Protein AF-A0A9D0DIA7-F1 (afdb_monomer_lite)

Foldseek 3Di:
DDDPPPDDDDDDDDDDDDPPDPPPVDPDPLVVLVVLCVVCVVPLDLVSLVVSCVVCVPHPCVVVSVVSSVVSVVD

pLDDT: mean 73.75, std 16.81, range [43.44, 91.25]

Secondary structure (DSSP, 8-state):
-----------------------------HHHHHHHHHHHHH---HHHHHHHHHH-TT-TTHHHHHHHHHHHHT-

Structure (mmCIF, N/CA/C/O backbone):
data_AF-A0A9D0DIA7-F1
#
_entry.id   AF-A0A9D0DIA7-F1
#
loop_
_atom_site.group_PDB
_atom_site.id
_atom_site.type_symbol
_ato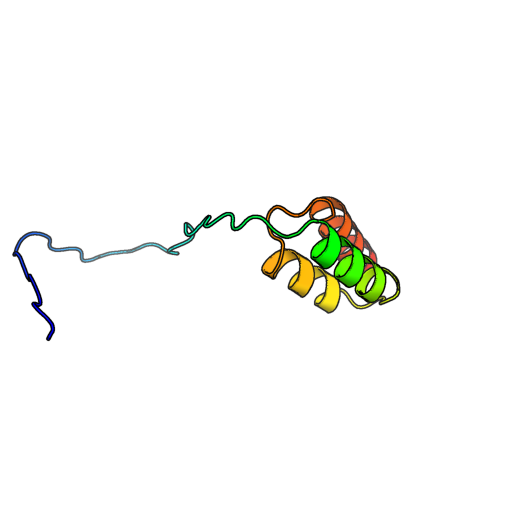m_site.label_atom_id
_atom_site.label_alt_id
_atom_site.label_comp_id
_atom_site.label_asym_id
_atom_site.label_entity_id
_atom_site.label_seq_id
_atom_site.pdbx_PDB_ins_code
_atom_site.Cartn_x
_atom_site.Cartn_y
_atom_site.Cartn_z
_atom_site.occupancy
_atom_site.B_iso_or_equiv
_atom_site.auth_seq_id
_atom_site.auth_comp_id
_atom_site.auth_asym_id
_atom_site.auth_atom_id
_atom_site.pdbx_PDB_model_num
ATOM 1 N N . MET A 1 1 ? 2.258 19.278 -36.275 1.00 43.44 1 MET A N 1
ATOM 2 C CA . MET A 1 1 ? 1.306 20.367 -36.580 1.00 43.44 1 MET A CA 1
ATOM 3 C C . MET A 1 1 ? -0.067 19.724 -36.554 1.00 43.44 1 MET A C 1
ATOM 5 O O . MET A 1 1 ? -0.235 18.706 -37.209 1.00 43.44 1 MET A O 1
ATOM 9 N N . GLY A 1 2 ? -0.927 20.151 -35.629 1.00 49.91 2 GLY A N 1
ATOM 10 C CA . GLY A 1 2 ? -2.134 19.418 -35.247 1.00 49.91 2 GLY A CA 1
ATOM 11 C C . GLY A 1 2 ? -3.239 19.504 -36.293 1.00 49.91 2 GLY A C 1
ATOM 12 O O . GLY A 1 2 ? -3.575 20.594 -36.745 1.00 49.91 2 GLY A O 1
ATOM 13 N N . ASN A 1 3 ? -3.832 18.354 -36.609 1.00 63.72 3 ASN A N 1
ATOM 14 C CA . ASN A 1 3 ? -5.063 18.270 -37.379 1.00 63.72 3 ASN A CA 1
ATOM 15 C C . ASN A 1 3 ? -6.182 17.853 -36.427 1.00 63.72 3 ASN A C 1
ATOM 17 O O . ASN A 1 3 ? -6.325 16.681 -36.080 1.00 63.72 3 ASN A O 1
ATOM 21 N N . PHE A 1 4 ? -6.950 18.845 -35.987 1.00 56.50 4 PHE A N 1
ATOM 22 C CA . PHE A 1 4 ? -8.184 18.658 -35.240 1.00 56.50 4 PHE A CA 1
ATOM 23 C C . PHE A 1 4 ? -9.254 18.139 -36.206 1.00 56.50 4 PHE A C 1
ATOM 25 O O . PHE A 1 4 ? -9.910 18.913 -36.898 1.00 56.50 4 PHE A O 1
ATOM 32 N N . TYR A 1 5 ? -9.401 16.817 -36.280 1.00 54.81 5 TYR A N 1
ATOM 33 C CA . TYR A 1 5 ? -10.551 16.179 -36.914 1.00 54.81 5 TYR A CA 1
ATOM 34 C C . TYR A 1 5 ? -11.754 16.306 -35.975 1.00 54.81 5 TYR A C 1
ATOM 36 O O . TYR A 1 5 ? -12.013 15.424 -35.159 1.00 54.81 5 TYR A O 1
ATOM 44 N N . PHE A 1 6 ? -12.473 17.425 -36.068 1.00 67.69 6 PHE A N 1
ATOM 45 C CA . PHE A 1 6 ? -13.836 17.502 -35.558 1.00 67.69 6 PHE A CA 1
ATOM 46 C C . PHE A 1 6 ? -14.757 16.970 -36.662 1.00 67.69 6 PHE A C 1
ATOM 48 O O . PHE A 1 6 ? -14.987 17.622 -37.678 1.00 67.69 6 PHE A O 1
ATOM 55 N N . LEU A 1 7 ? -15.209 15.728 -36.500 1.00 63.72 7 LEU A N 1
ATOM 56 C CA . LEU A 1 7 ? -16.281 15.162 -37.305 1.00 63.72 7 LEU A CA 1
ATOM 57 C C . LEU A 1 7 ? -17.532 15.144 -36.431 1.00 63.72 7 LEU A C 1
ATOM 59 O O . LEU A 1 7 ? -17.559 14.557 -35.352 1.00 63.72 7 LEU A O 1
ATOM 63 N N . GLU A 1 8 ? -18.518 15.889 -36.896 1.00 53.84 8 GLU A N 1
ATOM 64 C CA . GLU A 1 8 ? -19.830 16.093 -36.313 1.00 53.84 8 GLU A CA 1
ATOM 65 C C . GLU A 1 8 ? -20.587 14.784 -36.048 1.00 53.84 8 GLU A C 1
ATOM 67 O O . GLU A 1 8 ? -20.532 13.844 -36.841 1.00 53.84 8 GLU A O 1
ATOM 72 N N . GLY A 1 9 ? -21.336 14.761 -34.940 1.00 59.97 9 GLY A N 1
ATOM 73 C CA . GLY A 1 9 ? -22.338 13.736 -34.658 1.00 59.97 9 GLY A CA 1
ATOM 74 C C . GLY A 1 9 ? -22.227 13.106 -33.274 1.00 59.97 9 GLY A C 1
ATOM 75 O O . GLY A 1 9 ? -21.935 11.918 -33.182 1.00 59.97 9 GLY A O 1
ATOM 76 N N . GLN A 1 10 ? -22.488 13.876 -32.210 1.00 55.34 10 GLN A N 1
ATOM 77 C CA . GLN A 1 10 ? -23.214 13.387 -31.028 1.00 55.34 10 GLN A CA 1
ATOM 78 C C . GLN A 1 10 ? -23.463 14.510 -30.014 1.00 55.34 10 GLN A C 1
ATOM 80 O O . GLN A 1 10 ? -22.562 15.024 -29.359 1.00 55.34 10 GLN A O 1
ATOM 85 N N . SER A 1 11 ? -24.733 14.866 -29.871 1.00 53.94 11 SER A N 1
ATOM 86 C CA . SER A 1 11 ? -25.279 15.563 -28.715 1.00 53.94 11 SER A CA 1
ATOM 87 C C . SER A 1 11 ? -25.243 14.649 -27.484 1.00 53.94 11 SER A C 1
ATOM 89 O O . SER A 1 11 ? -25.952 13.644 -27.462 1.00 53.94 11 SER A O 1
ATOM 91 N N . PHE A 1 12 ? -24.499 15.015 -26.440 1.00 55.06 12 PHE A N 1
ATOM 92 C CA . PHE A 1 12 ? -24.666 14.451 -25.095 1.00 55.06 12 PHE A CA 1
ATOM 93 C C . PHE A 1 12 ? -24.835 15.578 -24.070 1.00 55.06 12 PHE A C 1
ATOM 95 O O . PHE A 1 12 ? -23.880 16.168 -23.574 1.00 55.06 12 PHE A O 1
ATOM 102 N N . GLN A 1 13 ? -26.099 15.878 -23.770 1.00 49.34 13 GLN A N 1
ATOM 103 C CA . GLN A 1 13 ? -26.508 16.466 -22.499 1.00 49.34 13 GLN A CA 1
ATOM 104 C C . GLN A 1 13 ? -26.816 15.308 -21.536 1.00 49.34 13 GLN A C 1
ATOM 106 O O . GLN A 1 13 ? -27.569 14.412 -21.908 1.00 49.34 13 GLN A O 1
ATOM 111 N N . GLY A 1 14 ? -26.299 15.363 -20.304 1.00 47.69 14 GLY A N 1
ATOM 112 C CA . GLY A 1 14 ? -26.849 14.613 -19.167 1.00 47.69 14 GLY A CA 1
ATOM 113 C C . GLY A 1 14 ? -26.000 13.462 -18.607 1.00 47.69 14 GLY A C 1
ATOM 114 O O . GLY A 1 14 ? -25.943 12.389 -19.185 1.00 47.69 14 GLY A O 1
ATOM 115 N N . ALA A 1 15 ? -25.487 13.704 -17.396 1.00 51.31 15 ALA A N 1
ATOM 116 C CA . ALA A 1 15 ? -25.221 12.756 -16.306 1.00 51.31 15 ALA A CA 1
ATOM 117 C C . ALA A 1 15 ? -24.114 11.679 -16.424 1.00 51.31 15 ALA A C 1
ATOM 119 O O . ALA A 1 15 ? -23.963 10.975 -17.414 1.00 51.31 15 ALA A O 1
ATOM 120 N N . SER A 1 16 ? -23.459 11.497 -15.268 1.00 46.34 16 SER A N 1
ATOM 121 C CA . SER A 1 16 ? -22.742 10.299 -14.802 1.00 46.34 16 SER A CA 1
ATOM 122 C C . SER A 1 16 ? -21.234 10.208 -15.074 1.00 46.34 16 SER A C 1
ATOM 124 O O . SER A 1 16 ? -20.761 9.626 -16.039 1.00 46.34 16 SER A O 1
ATOM 126 N N . SER A 1 17 ? -20.493 10.726 -14.088 1.00 48.84 17 SER A N 1
ATOM 127 C CA . SER A 1 17 ? -19.474 9.986 -13.328 1.00 48.84 17 SER A CA 1
ATOM 128 C C . SER A 1 17 ? -18.398 9.190 -14.089 1.00 48.84 17 SER A C 1
ATOM 130 O O . SER A 1 17 ? -18.625 8.068 -14.527 1.00 48.84 17 SER A O 1
ATOM 132 N N . ASN A 1 18 ? -17.171 9.710 -13.965 1.00 53.84 18 ASN A N 1
ATOM 133 C CA . ASN A 1 18 ? -15.921 8.965 -13.781 1.00 53.84 18 ASN A CA 1
ATOM 134 C C . ASN A 1 18 ? -15.301 8.274 -15.018 1.00 53.84 18 ASN A C 1
ATOM 136 O O . ASN A 1 18 ? -15.658 7.142 -15.339 1.00 53.84 18 ASN A O 1
ATOM 140 N N . PRO A 1 19 ? -14.257 8.850 -15.649 1.00 57.69 19 PRO A N 1
ATOM 141 C CA . PRO A 1 19 ? -13.412 8.099 -16.570 1.00 57.69 19 PRO A CA 1
ATOM 142 C C . PRO A 1 19 ? -12.427 7.203 -15.789 1.00 57.69 19 PRO A C 1
ATOM 144 O O . PRO A 1 19 ? -11.217 7.410 -15.813 1.00 57.69 19 PRO A O 1
ATOM 147 N N . GLN A 1 20 ? -12.926 6.184 -15.083 1.00 49.09 20 GLN A N 1
ATOM 148 C CA . GLN A 1 20 ? -12.091 5.084 -14.588 1.00 49.09 20 GLN A CA 1
ATOM 149 C C . GLN A 1 20 ? -12.004 3.991 -15.654 1.00 49.09 20 GLN A C 1
ATOM 151 O O . GLN A 1 20 ? -12.747 3.015 -15.630 1.00 49.09 20 GLN A O 1
ATOM 156 N N . SER A 1 21 ? -11.076 4.152 -16.596 1.00 53.22 21 SER A N 1
ATOM 157 C CA . SER A 1 21 ? -10.402 3.028 -17.260 1.00 53.22 21 SER A CA 1
ATOM 158 C C . SER A 1 21 ? -9.232 3.531 -18.094 1.00 53.22 21 SER A C 1
ATOM 160 O O . SER A 1 21 ? -9.277 3.585 -19.316 1.00 53.22 21 SER A O 1
ATOM 162 N N . ILE A 1 22 ? -8.135 3.843 -17.411 1.00 49.28 22 ILE A N 1
ATOM 163 C CA . ILE A 1 22 ? -6.813 3.585 -17.977 1.00 49.28 22 ILE A CA 1
ATOM 164 C C . ILE A 1 22 ? -6.120 2.545 -17.100 1.00 49.28 22 ILE A C 1
ATOM 166 O O . ILE A 1 22 ? -5.188 2.830 -16.359 1.00 49.28 22 ILE A O 1
ATOM 170 N N . SER A 1 23 ? -6.581 1.293 -17.187 1.00 53.88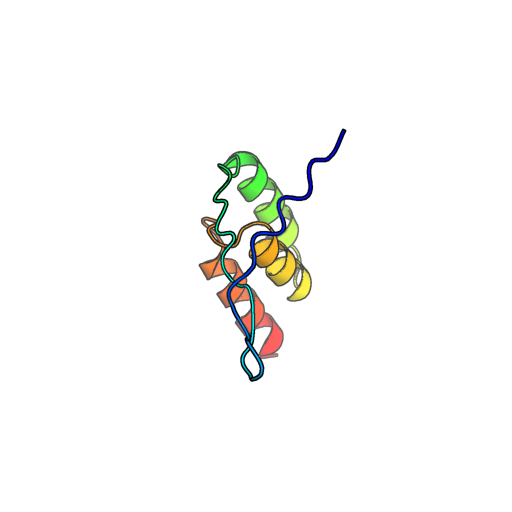 23 SER A N 1
ATOM 171 C CA . SER A 1 23 ? -5.758 0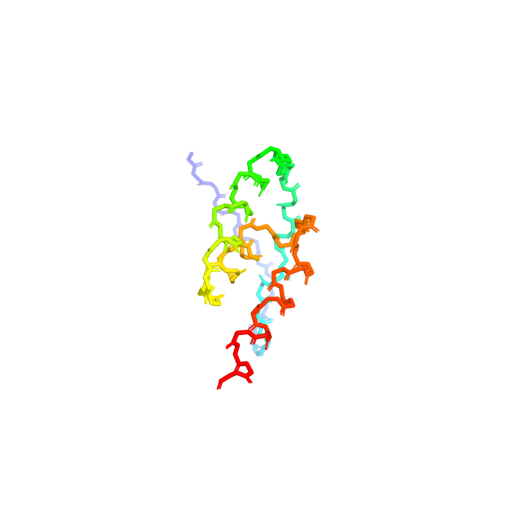.130 -16.840 1.00 53.88 23 SER A CA 1
ATOM 172 C C . SER A 1 23 ? -4.627 -0.009 -17.862 1.00 53.88 23 SER A C 1
ATOM 174 O O . SER A 1 23 ? -4.567 -0.967 -18.625 1.00 53.88 23 SER A O 1
ATOM 176 N N . GLN A 1 24 ? -3.716 0.961 -17.887 1.00 45.00 24 GLN A N 1
ATOM 177 C CA . GLN A 1 24 ? -2.413 0.793 -18.511 1.00 45.00 24 GLN A CA 1
ATOM 178 C C . GLN A 1 24 ? -1.532 0.115 -17.472 1.00 45.00 24 GLN A C 1
ATOM 180 O O . GLN A 1 24 ? -0.831 0.745 -16.687 1.00 45.00 24 GLN A O 1
ATOM 185 N N . LYS A 1 25 ? -1.675 -1.209 -17.424 1.00 56.62 25 LYS A N 1
ATOM 186 C CA . LYS A 1 25 ? -0.849 -2.126 -16.650 1.00 56.62 25 LYS A CA 1
ATOM 187 C C . LYS A 1 25 ? 0.559 -2.096 -17.257 1.00 56.62 25 LYS A C 1
ATOM 189 O O . LYS A 1 25 ? 0.918 -2.969 -18.039 1.00 56.62 25 LYS A O 1
ATOM 194 N N . ALA A 1 26 ? 1.320 -1.042 -16.965 1.00 53.09 26 ALA A N 1
ATOM 195 C CA . ALA A 1 26 ? 2.758 -1.050 -17.178 1.00 53.09 26 ALA A CA 1
ATOM 196 C C . ALA A 1 26 ? 3.337 -2.194 -16.329 1.00 53.09 26 ALA A C 1
ATOM 198 O O . ALA A 1 26 ? 2.856 -2.402 -15.209 1.00 53.09 26 ALA A O 1
ATOM 199 N N . PRO A 1 27 ? 4.306 -2.973 -16.838 1.00 52.78 27 PRO A N 1
ATOM 200 C CA . PRO A 1 27 ? 4.975 -3.978 -16.034 1.00 52.78 27 PRO A CA 1
ATOM 201 C C . PRO A 1 27 ? 5.729 -3.239 -14.935 1.00 52.78 27 PRO A C 1
ATOM 203 O O . PRO A 1 27 ? 6.799 -2.678 -15.151 1.00 52.78 27 PRO A O 1
ATOM 206 N N . ILE A 1 28 ? 5.113 -3.194 -13.761 1.00 57.25 28 ILE A N 1
ATOM 207 C CA . ILE A 1 28 ? 5.772 -2.805 -12.532 1.00 57.25 28 ILE A CA 1
ATOM 208 C C . ILE A 1 28 ? 6.958 -3.754 -12.405 1.00 57.25 28 ILE A C 1
ATOM 210 O O . ILE A 1 28 ? 6.777 -4.972 -12.330 1.00 57.25 28 ILE A O 1
ATOM 214 N N . SER A 1 29 ? 8.172 -3.213 -12.450 1.00 64.56 29 SER A N 1
ATOM 215 C CA . SER A 1 29 ? 9.358 -3.983 -12.102 1.00 64.56 29 SER A CA 1
ATOM 216 C C . SER A 1 29 ? 9.154 -4.472 -10.674 1.00 64.56 29 SER A C 1
ATOM 218 O O . SER A 1 29 ? 9.125 -3.661 -9.755 1.00 64.56 29 SER A O 1
ATOM 220 N N . ILE A 1 30 ? 8.967 -5.783 -10.504 1.00 67.81 30 ILE A N 1
ATOM 221 C CA . ILE A 1 30 ? 8.648 -6.435 -9.222 1.00 67.81 30 ILE A CA 1
ATOM 222 C C . ILE A 1 30 ? 9.602 -5.951 -8.117 1.00 67.81 30 ILE A C 1
ATOM 224 O O . ILE A 1 30 ? 9.172 -5.677 -7.005 1.00 67.81 30 ILE A O 1
ATOM 228 N N . ASN A 1 31 ? 10.870 -5.717 -8.464 1.00 78.06 31 ASN A N 1
ATOM 229 C CA . ASN A 1 31 ? 11.877 -5.165 -7.562 1.00 78.06 31 ASN A CA 1
ATOM 230 C C . ASN A 1 31 ? 11.507 -3.785 -6.983 1.00 78.06 31 ASN A C 1
ATOM 232 O O . ASN A 1 31 ? 11.660 -3.581 -5.786 1.00 78.06 31 ASN A O 1
ATOM 236 N N . ALA A 1 32 ? 10.988 -2.860 -7.797 1.00 83.12 32 ALA A N 1
ATOM 237 C CA . ALA A 1 32 ? 10.625 -1.517 -7.340 1.00 83.12 32 ALA A CA 1
ATOM 238 C C . ALA A 1 32 ? 9.413 -1.542 -6.394 1.00 83.12 32 ALA A C 1
ATOM 240 O O . ALA A 1 32 ? 9.346 -0.773 -5.437 1.00 83.12 32 ALA A O 1
ATOM 241 N N . GLU A 1 33 ? 8.472 -2.460 -6.634 1.00 85.50 33 GLU A N 1
ATOM 242 C CA . GLU A 1 33 ? 7.355 -2.701 -5.723 1.00 85.50 33 GLU A CA 1
ATOM 243 C C . GLU A 1 33 ? 7.839 -3.238 -4.373 1.00 85.50 33 GLU A C 1
ATOM 245 O O . GLU A 1 33 ? 7.373 -2.772 -3.336 1.00 85.50 33 GLU A O 1
ATOM 250 N N . GLU A 1 34 ? 8.756 -4.209 -4.371 1.00 88.44 34 GLU A N 1
ATOM 251 C CA . GLU A 1 34 ? 9.278 -4.798 -3.135 1.00 88.44 34 GLU A CA 1
ATOM 252 C C . GLU A 1 34 ? 10.066 -3.786 -2.298 1.00 88.44 34 GLU A C 1
ATOM 254 O O . GLU A 1 34 ? 9.910 -3.755 -1.077 1.00 88.44 34 GLU A O 1
ATOM 259 N N . GLU A 1 35 ? 10.877 -2.935 -2.929 1.00 88.69 35 GLU A N 1
ATOM 260 C CA . GLU A 1 35 ? 11.604 -1.864 -2.236 1.00 88.69 35 GLU A CA 1
ATOM 261 C C . GLU A 1 35 ? 10.644 -0.849 -1.608 1.00 88.69 35 GLU A C 1
ATOM 263 O O . GLU A 1 35 ? 10.757 -0.556 -0.417 1.00 88.69 35 GLU A O 1
ATOM 268 N N . PHE A 1 36 ? 9.644 -0.396 -2.368 1.00 87.88 36 PHE A N 1
ATOM 269 C CA . PHE A 1 36 ? 8.632 0.529 -1.864 1.00 87.88 36 PHE A CA 1
ATOM 270 C C . PHE A 1 36 ? 7.808 -0.100 -0.734 1.00 87.88 36 PHE A C 1
ATOM 272 O O . PHE A 1 36 ? 7.586 0.521 0.303 1.00 87.88 36 PHE A O 1
ATOM 279 N N . TRP A 1 37 ? 7.377 -1.357 -0.898 1.00 90.25 37 TRP A N 1
ATOM 280 C CA . TRP A 1 37 ? 6.626 -2.084 0.124 1.00 90.25 37 TRP A CA 1
ATOM 281 C C . TRP A 1 37 ? 7.417 -2.199 1.430 1.00 90.25 37 TRP A C 1
ATOM 283 O O . TRP A 1 37 ? 6.840 -2.012 2.499 1.00 90.25 37 TRP A O 1
ATOM 293 N N . LYS A 1 38 ? 8.725 -2.474 1.358 1.00 89.94 38 LYS A N 1
ATOM 294 C CA . LYS A 1 38 ? 9.598 -2.553 2.537 1.00 89.94 38 LYS A CA 1
ATOM 295 C C . LYS A 1 38 ? 9.693 -1.227 3.290 1.00 89.94 38 LYS A C 1
ATOM 297 O O . LYS A 1 38 ? 9.656 -1.243 4.513 1.00 89.94 38 LYS A O 1
ATOM 302 N N . GLU A 1 39 ? 9.760 -0.107 2.582 1.00 90.00 39 GLU A N 1
ATOM 303 C CA . GLU A 1 39 ? 9.809 1.218 3.207 1.00 90.00 39 GLU A CA 1
ATOM 304 C C . GLU A 1 39 ? 8.492 1.551 3.928 1.00 90.00 39 GLU A C 1
ATOM 306 O O . GLU A 1 39 ? 8.477 1.897 5.111 1.00 90.00 39 GLU A O 1
ATOM 311 N N . ILE A 1 40 ? 7.355 1.356 3.256 1.00 90.00 40 ILE A N 1
ATOM 312 C CA . ILE A 1 40 ? 6.050 1.703 3.834 1.00 90.00 40 ILE A CA 1
ATOM 313 C C . ILE A 1 40 ? 5.560 0.698 4.877 1.00 90.00 40 ILE A C 1
ATOM 315 O O . ILE A 1 40 ? 4.757 1.059 5.729 1.00 90.00 40 ILE A O 1
ATOM 319 N N . MET A 1 41 ? 5.983 -0.571 4.830 1.00 85.94 41 MET A N 1
ATOM 320 C CA . MET A 1 41 ? 5.523 -1.574 5.801 1.00 85.94 41 MET A CA 1
ATOM 321 C C . MET A 1 41 ? 6.091 -1.329 7.201 1.00 85.94 41 MET A C 1
ATOM 323 O O . MET A 1 41 ? 5.486 -1.777 8.182 1.00 85.94 41 MET A O 1
ATOM 327 N N . GLU A 1 42 ? 7.238 -0.648 7.275 1.00 86.25 42 GLU A N 1
ATOM 328 C CA . GLU A 1 42 ? 7.819 -0.119 8.510 1.00 86.25 42 GLU A CA 1
ATOM 329 C C . GLU A 1 42 ? 7.086 1.151 8.968 1.00 86.25 42 GLU A C 1
ATOM 331 O O . GLU A 1 42 ? 6.992 1.411 10.172 1.00 86.25 42 GLU A O 1
ATOM 336 N N . SER A 1 43 ? 6.483 1.895 8.034 1.00 82.00 43 SER A N 1
ATOM 337 C CA . SER A 1 43 ? 5.572 2.988 8.354 1.00 82.00 43 SER A CA 1
ATOM 338 C C . SER A 1 43 ? 4.243 2.476 8.925 1.00 82.00 43 SER A C 1
ATOM 340 O O . SER A 1 43 ? 3.672 1.460 8.522 1.00 82.00 43 SER A O 1
ATOM 342 N N . ASN A 1 44 ? 3.715 3.215 9.901 1.00 81.94 44 ASN A N 1
ATOM 343 C CA . ASN A 1 44 ? 2.385 2.993 10.474 1.00 81.94 44 ASN A CA 1
ATOM 344 C C . ASN A 1 44 ? 1.378 4.048 9.997 1.00 81.94 44 ASN A C 1
ATOM 346 O O . ASN A 1 44 ? 0.361 4.265 10.656 1.00 81.94 44 ASN A O 1
ATOM 350 N N . SER A 1 45 ? 1.650 4.721 8.878 1.00 87.44 45 SER A N 1
ATOM 351 C CA . SER A 1 45 ? 0.716 5.686 8.306 1.00 87.44 45 SER A CA 1
ATOM 352 C C . SER A 1 45 ? -0.204 5.009 7.288 1.00 87.44 45 SER A C 1
ATOM 354 O O . SER A 1 45 ? 0.289 4.426 6.321 1.00 87.44 45 SER A O 1
ATOM 356 N N . PRO A 1 46 ? -1.539 5.104 7.427 1.00 88.38 46 PRO A N 1
ATOM 357 C CA . PRO A 1 46 ? -2.462 4.611 6.404 1.00 88.38 46 PRO A CA 1
ATOM 358 C C . PRO A 1 46 ? -2.275 5.331 5.057 1.00 88.38 46 PRO A C 1
ATOM 360 O O . PRO A 1 46 ? -2.552 4.739 4.015 1.00 88.38 46 PRO A O 1
ATOM 363 N N . GLN A 1 47 ? -1.758 6.565 5.068 1.00 90.12 47 GLN A N 1
ATOM 364 C CA . GLN A 1 47 ? -1.499 7.359 3.866 1.00 90.12 47 GLN A CA 1
ATOM 365 C C . GLN A 1 47 ? -0.459 6.697 2.947 1.00 90.12 47 GLN A C 1
ATOM 367 O O . GLN A 1 47 ? -0.689 6.606 1.745 1.00 90.12 47 GLN A O 1
ATOM 372 N N . ASP A 1 48 ? 0.633 6.160 3.506 1.00 90.31 48 ASP A N 1
ATOM 373 C CA . ASP A 1 48 ? 1.708 5.517 2.731 1.00 90.31 48 ASP A CA 1
ATOM 374 C C . ASP A 1 48 ? 1.193 4.280 1.974 1.00 90.31 48 ASP A C 1
ATOM 376 O O . ASP A 1 48 ? 1.535 4.028 0.817 1.00 90.31 48 ASP A O 1
ATOM 380 N N . PHE A 1 49 ? 0.284 3.527 2.599 1.00 90.62 49 PHE A N 1
ATOM 381 C CA . PHE A 1 49 ? -0.374 2.386 1.964 1.00 90.62 49 PHE A CA 1
ATOM 382 C C . PHE A 1 49 ? -1.396 2.809 0.896 1.00 90.62 49 PHE A C 1
ATOM 384 O O . PHE A 1 49 ? -1.603 2.072 -0.070 1.00 90.62 49 PHE A O 1
ATOM 391 N N . GLN A 1 50 ? -2.056 3.963 1.041 1.00 89.88 50 GLN A N 1
ATOM 392 C CA . GLN A 1 50 ? -2.936 4.503 -0.005 1.00 89.88 50 GLN A CA 1
ATOM 393 C C . GLN A 1 50 ? -2.135 4.967 -1.226 1.00 89.88 50 GLN A C 1
ATOM 395 O O . GLN A 1 50 ? -2.560 4.738 -2.362 1.00 89.88 50 GLN A O 1
ATOM 400 N N . ASP A 1 51 ? -0.963 5.558 -0.999 1.00 91.25 51 ASP A N 1
ATOM 401 C CA . ASP A 1 51 ? -0.039 5.960 -2.058 1.00 91.25 51 ASP A CA 1
ATOM 402 C C . ASP A 1 51 ? 0.503 4.734 -2.808 1.00 91.25 51 ASP A C 1
ATOM 404 O O . ASP A 1 51 ? 0.455 4.671 -4.040 1.00 91.25 51 ASP A O 1
ATOM 408 N N . TYR A 1 52 ? 0.856 3.674 -2.068 1.00 89.94 52 TYR A N 1
ATOM 409 C CA . TYR A 1 52 ? 1.191 2.367 -2.638 1.00 89.94 52 TYR A CA 1
ATOM 410 C C . TYR A 1 52 ? 0.077 1.811 -3.522 1.00 89.94 52 TYR A C 1
ATOM 412 O O . TYR A 1 52 ? 0.348 1.329 -4.613 1.00 89.94 52 TYR A O 1
ATOM 420 N N . LEU A 1 53 ? -1.184 1.877 -3.090 1.00 89.19 53 LEU A N 1
ATOM 421 C CA . LEU A 1 53 ? -2.319 1.392 -3.883 1.00 89.19 53 LEU A CA 1
ATOM 422 C C . LEU A 1 53 ? -2.590 2.242 -5.124 1.00 89.19 53 LEU A C 1
ATOM 424 O O . LEU A 1 53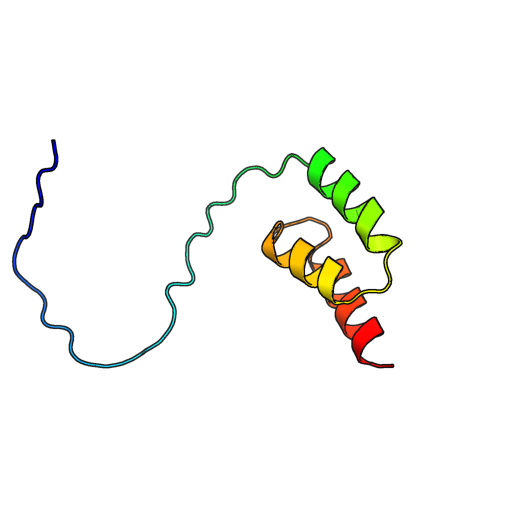 ? -3.087 1.718 -6.122 1.00 89.19 53 LEU A O 1
ATOM 428 N N . SER A 1 54 ? -2.276 3.534 -5.061 1.00 88.50 54 SER A N 1
ATOM 429 C CA . SER A 1 54 ? -2.399 4.451 -6.195 1.00 88.50 54 SER A CA 1
ATOM 430 C C . SER A 1 54 ? -1.301 4.199 -7.228 1.00 88.50 54 SER A C 1
ATOM 432 O O . SER A 1 54 ? -1.571 4.195 -8.428 1.00 88.50 54 SER A O 1
ATOM 434 N N . THR A 1 55 ? -0.086 3.910 -6.758 1.00 85.94 55 THR A N 1
ATOM 435 C CA . THR A 1 55 ? 1.083 3.589 -7.589 1.00 85.94 55 THR A CA 1
ATOM 436 C C . THR A 1 55 ? 1.014 2.162 -8.146 1.00 85.94 55 THR A C 1
ATOM 438 O O . THR A 1 55 ? 1.285 1.926 -9.323 1.00 85.94 55 THR A O 1
ATOM 441 N N . TYR A 1 56 ? 0.580 1.208 -7.320 1.00 86.12 56 TYR A N 1
ATOM 442 C CA . TYR A 1 56 ? 0.524 -0.227 -7.600 1.00 86.12 56 TYR A CA 1
ATOM 443 C C . TYR A 1 56 ? -0.896 -0.786 -7.405 1.00 86.12 56 TYR A C 1
ATOM 445 O O . TYR A 1 56 ? -1.138 -1.651 -6.556 1.00 86.12 56 TYR A O 1
ATOM 453 N N . PRO A 1 57 ? -1.870 -0.372 -8.238 1.00 81.31 57 PRO A N 1
ATOM 454 C CA . PRO A 1 57 ? -3.265 -0.796 -8.089 1.00 81.31 57 PRO A CA 1
ATOM 455 C C . PRO A 1 57 ? -3.481 -2.292 -8.357 1.00 81.31 57 PRO A C 1
ATOM 457 O O . PRO A 1 57 ? -4.485 -2.863 -7.938 1.00 81.31 57 PRO A O 1
ATOM 460 N N . ASN A 1 58 ? -2.551 -2.928 -9.077 1.00 81.75 58 ASN A N 1
ATOM 461 C CA . ASN A 1 58 ? -2.528 -4.368 -9.352 1.00 81.75 58 ASN A CA 1
ATOM 462 C C . ASN A 1 58 ? -1.272 -5.030 -8.758 1.00 81.75 58 ASN A C 1
ATOM 464 O O . ASN A 1 58 ? -0.822 -6.051 -9.278 1.00 81.75 58 ASN A O 1
ATOM 468 N N . GLY A 1 59 ? -0.674 -4.408 -7.739 1.00 81.62 59 GLY A N 1
ATOM 469 C CA . GLY A 1 59 ? 0.549 -4.891 -7.116 1.00 81.62 59 GLY A CA 1
ATOM 470 C C . GLY A 1 59 ? 0.348 -6.148 -6.276 1.00 81.62 59 GLY A C 1
ATOM 471 O O . GLY A 1 59 ? -0.769 -6.432 -5.830 1.00 81.62 59 GLY A O 1
ATOM 472 N N . ARG A 1 60 ? 1.420 -6.903 -6.012 1.00 86.25 60 ARG A N 1
ATOM 473 C CA . ARG A 1 60 ? 1.334 -8.150 -5.226 1.00 86.25 60 ARG A CA 1
ATOM 474 C C . ARG A 1 60 ? 0.909 -7.886 -3.784 1.00 86.25 60 ARG A C 1
ATOM 476 O O . ARG A 1 60 ? 0.248 -8.727 -3.175 1.00 86.25 60 ARG A O 1
ATOM 483 N N . PHE A 1 61 ? 1.265 -6.723 -3.243 1.00 88.94 61 PHE A N 1
ATOM 484 C CA . PHE A 1 61 ? 0.940 -6.336 -1.872 1.00 88.94 61 PHE A CA 1
ATOM 485 C C . PHE A 1 61 ? -0.315 -5.458 -1.776 1.00 88.94 61 PHE A C 1
ATOM 487 O O . PHE A 1 61 ? -0.631 -4.979 -0.690 1.00 88.94 61 PHE A O 1
ATOM 494 N N . ALA A 1 62 ? -1.081 -5.269 -2.859 1.00 87.75 62 ALA A N 1
ATOM 495 C CA . ALA A 1 62 ? -2.273 -4.414 -2.849 1.00 87.75 62 ALA A CA 1
ATOM 496 C C . ALA A 1 62 ? -3.316 -4.869 -1.807 1.00 87.75 62 ALA A C 1
ATOM 498 O O . ALA A 1 62 ? -3.834 -4.065 -1.031 1.00 87.75 62 ALA A O 1
ATOM 499 N N . ASP A 1 63 ? -3.593 -6.168 -1.711 1.00 90.06 63 ASP A N 1
ATOM 500 C CA . ASP A 1 63 ? -4.503 -6.694 -0.687 1.00 90.06 63 ASP A CA 1
ATOM 501 C C . ASP A 1 63 ? -3.969 -6.505 0.742 1.00 90.06 63 ASP A C 1
ATOM 503 O O . ASP A 1 63 ? -4.729 -6.185 1.663 1.00 90.06 63 ASP A O 1
ATOM 507 N N . LEU A 1 64 ? -2.651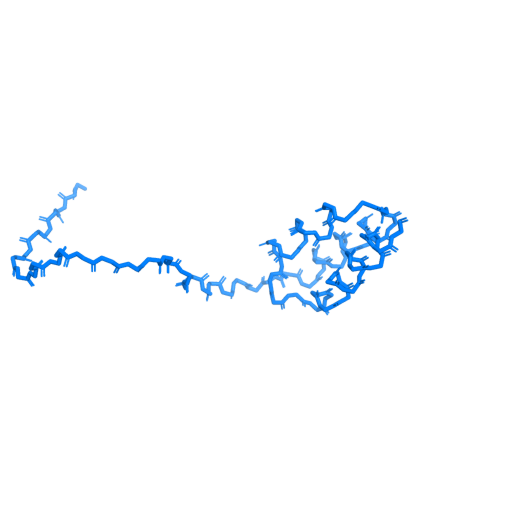 -6.634 0.931 1.00 89.62 64 LEU A N 1
ATOM 508 C CA . LEU A 1 64 ? -1.995 -6.426 2.224 1.00 89.62 64 LEU A CA 1
ATOM 509 C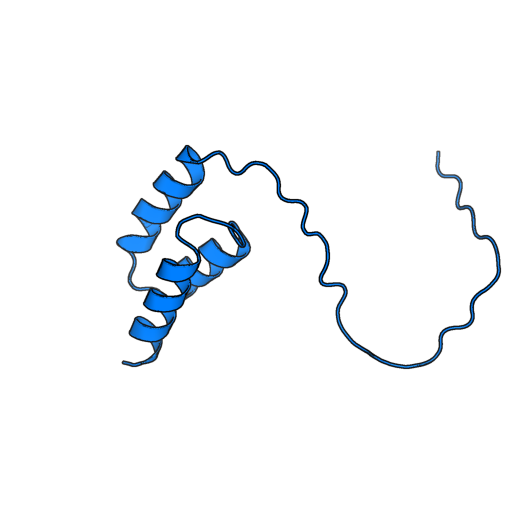 C . LEU A 1 64 ? -2.015 -4.949 2.638 1.00 89.62 64 LEU A C 1
ATOM 511 O O . LEU A 1 64 ? -2.313 -4.657 3.797 1.00 89.62 64 LEU A O 1
ATOM 515 N N . ALA A 1 65 ? -1.778 -4.026 1.703 1.00 90.69 65 ALA A N 1
ATOM 516 C CA . ALA A 1 65 ? -1.880 -2.584 1.915 1.00 90.69 65 ALA A CA 1
ATOM 517 C C . ALA A 1 65 ? -3.293 -2.192 2.373 1.00 90.69 65 ALA A C 1
ATOM 519 O O . ALA A 1 65 ? -3.459 -1.555 3.412 1.00 90.69 65 ALA A O 1
ATOM 520 N N . LYS A 1 66 ? -4.335 -2.674 1.677 1.00 89.44 66 LYS A N 1
ATOM 521 C CA . LYS A 1 66 ? -5.742 -2.461 2.075 1.00 89.44 66 LYS A CA 1
ATOM 522 C C . LYS A 1 66 ? -6.038 -3.007 3.472 1.00 89.44 66 LYS A C 1
ATOM 524 O O . LYS A 1 66 ? -6.792 -2.404 4.234 1.00 89.44 66 LYS A O 1
ATOM 529 N N . LEU A 1 67 ? -5.476 -4.164 3.826 1.00 90.88 67 LEU A N 1
ATOM 530 C CA . LEU A 1 67 ? -5.636 -4.736 5.164 1.00 90.88 67 LEU A CA 1
ATOM 531 C C . LEU A 1 67 ? -4.935 -3.892 6.239 1.00 90.88 67 LEU A C 1
ATOM 533 O O . LEU A 1 67 ? -5.502 -3.702 7.314 1.00 90.88 67 LEU A O 1
ATOM 537 N N . LYS A 1 68 ? -3.731 -3.382 5.958 1.00 89.75 68 LYS A N 1
ATOM 538 C CA . LYS A 1 68 ? -2.978 -2.496 6.855 1.00 89.75 68 LYS A CA 1
ATOM 539 C C . LYS A 1 68 ? -3.724 -1.195 7.122 1.00 89.75 68 LYS A C 1
ATOM 541 O O . LYS A 1 68 ? -3.911 -0.875 8.290 1.00 89.75 68 LYS A O 1
ATOM 546 N N . ILE A 1 69 ? -4.233 -0.530 6.083 1.00 90.12 69 ILE A N 1
ATOM 547 C CA . ILE A 1 69 ? -5.053 0.687 6.215 1.00 90.12 69 ILE A CA 1
ATOM 548 C C . ILE A 1 69 ? -6.218 0.439 7.174 1.00 90.12 69 ILE A C 1
ATOM 550 O O . ILE A 1 69 ? -6.322 1.110 8.193 1.00 90.12 69 ILE A O 1
ATOM 554 N N . ARG A 1 70 ? -7.013 -0.615 6.937 1.00 90.62 70 ARG A N 1
ATOM 555 C CA . ARG A 1 70 ? -8.148 -0.962 7.812 1.00 90.62 70 ARG A CA 1
ATOM 556 C C . ARG A 1 70 ? -7.743 -1.203 9.267 1.00 90.62 70 ARG A C 1
ATOM 558 O O . ARG A 1 70 ? -8.495 -0.868 10.173 1.00 90.62 70 ARG A O 1
ATOM 565 N N . LYS A 1 71 ? -6.570 -1.798 9.505 1.00 88.31 71 LYS A N 1
ATOM 566 C CA . LYS A 1 71 ? -6.050 -2.013 10.864 1.00 88.31 71 LYS A CA 1
ATOM 567 C C . LYS A 1 71 ? -5.611 -0.717 11.542 1.00 88.31 71 LYS A C 1
ATOM 569 O O . LYS A 1 71 ? -5.747 -0.617 12.755 1.00 88.31 71 LYS A O 1
ATOM 574 N N . LEU A 1 72 ? -5.066 0.227 10.781 1.00 86.44 72 LEU A N 1
ATOM 575 C CA . LEU A 1 72 ? -4.592 1.514 11.287 1.00 86.44 72 LEU A CA 1
ATOM 576 C C . LEU A 1 72 ? -5.752 2.485 11.541 1.00 86.44 72 LEU A C 1
ATOM 578 O O . LEU A 1 72 ? -5.722 3.195 12.536 1.00 86.44 72 LEU A O 1
ATOM 582 N N . GLU A 1 73 ? -6.786 2.466 10.698 1.00 82.19 73 GLU A N 1
ATOM 583 C CA . GLU A 1 73 ? -7.991 3.296 10.856 1.00 82.19 73 GLU A CA 1
ATOM 584 C C . GLU A 1 73 ? -8.944 2.800 11.955 1.00 82.19 73 GLU A C 1
ATOM 586 O O . GLU A 1 73 ? -9.787 3.551 12.432 1.00 82.19 73 GLU A O 1
ATOM 591 N N . SER A 1 74 ? -8.833 1.534 12.368 1.00 78.88 74 SER A N 1
ATOM 592 C CA . SER A 1 74 ? -9.700 0.936 13.393 1.00 78.88 74 SER A CA 1
ATOM 593 C C . SER A 1 74 ? -9.214 1.167 14.835 1.00 78.88 74 SER A C 1
ATOM 595 O O . SER A 1 74 ? -9.694 0.486 15.747 1.00 78.88 74 SER A O 1
ATOM 597 N N . LYS A 1 75 ? -8.251 2.063 15.057 1.00 55.12 75 LYS A N 1
ATOM 598 C CA . LYS A 1 75 ? -7.659 2.339 16.371 1.00 55.12 75 LYS A CA 1
ATOM 599 C C . LYS A 1 75 ? -7.981 3.753 16.831 1.00 55.12 75 LYS A C 1
ATOM 601 O O . LYS A 1 75 ? -8.281 3.888 18.036 1.00 55.12 75 LYS A O 1
#

Sequence (75 aa):
MGNFYFLEGQSFQGASSNPQSISQKAPISINAEEEFWKEIMESNSPQDFQDYLSTYPNGRFADLAKLKIRKLESK

Radius of gyration: 19.16 Å; chains: 1; bounding box: 39×28×54 Å